Protein AF-A0A964BLC3-F1 (afdb_monomer)

InterPro domains:
  IPR001509 NAD-dependent epimerase/dehydratase [PF01370] (7-46)
  IPR036291 NAD(P)-binding domain superfamily [SSF51735] (6-41)

Secondary structure (DSSP, 8-state):
----EEEEEETTTSHHHHHHHHHHHHH-SEEEEEE--TT-----------HHHHHHHHHHHHHT------

Solvent-accessible surface area (backbone atoms only — not comparable to full-atom values): 4573 Å² total; per-residue (Å²): 134,82,80,63,49,71,46,80,35,73,57,28,87,40,82,62,29,41,52,51,52,48,56,43,56,76,63,67,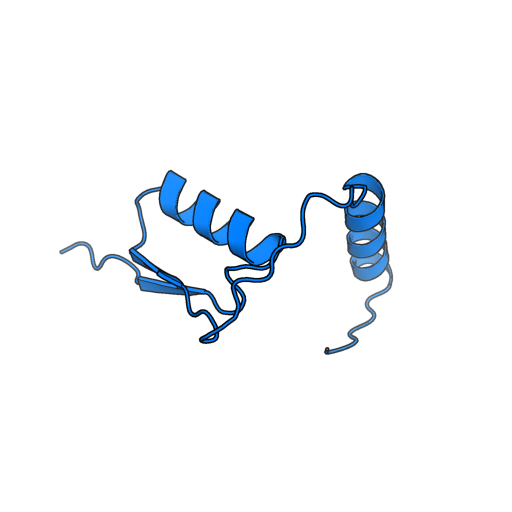67,43,48,78,45,70,50,73,63,88,84,68,82,70,94,72,76,91,73,89,72,60,65,65,58,54,50,51,52,52,51,50,43,64,75,63,71,66,87,75,92,127

Organism: NCBI:txid2874699

Mean predicted aligned error: 14.16 Å

Nearest PDB structures (foldseek):
  7oyb-assembly1_c1  TM=5.519E-01  e=1.866E+00  Danio rerio
  7qws-assembly1_c  TM=5.617E-01  e=2.141E+00  Oryctolagus cuniculus
  8btk-assembly1_Bc  TM=5.272E-01  e=1.866E+00  Oryctolagus cuniculus
  8ove-assembly1_Bg  TM=5.658E-01  e=5.609E+00  Trypanosoma brucei brucei
  8ssa-assembly1_B  TM=3.411E-01  e=3.235E+00  Rattus norvegicus

Structure (mmCIF, N/CA/C/O backbone):
data_AF-A0A964BLC3-F1
#
_entry.id   AF-A0A964BLC3-F1
#
loop_
_atom_site.group_PDB
_atom_site.id
_atom_site.type_symbol
_atom_site.label_atom_id
_atom_site.label_alt_id
_atom_site.label_comp_id
_atom_site.label_asym_id
_atom_site.label_entity_id
_atom_site.label_seq_id
_atom_site.pdbx_PDB_ins_code
_atom_site.Cartn_x
_atom_site.Cartn_y
_atom_site.Cartn_z
_atom_site.occupancy
_atom_site.B_iso_or_equiv
_atom_site.auth_seq_id
_atom_site.auth_comp_id
_atom_site.auth_asym_id
_atom_site.auth_atom_id
_atom_site.pdbx_PDB_model_num
ATOM 1 N N . MET A 1 1 ? -17.400 10.299 16.166 1.00 42.34 1 MET A N 1
ATOM 2 C CA . MET A 1 1 ? -17.110 10.094 14.735 1.00 42.34 1 MET A CA 1
ATOM 3 C C . MET A 1 1 ? -15.625 9.829 14.655 1.00 42.34 1 MET A C 1
ATOM 5 O O . MET A 1 1 ? -14.859 10.718 14.992 1.00 42.34 1 MET A O 1
ATOM 9 N N . THR A 1 2 ? -15.218 8.588 14.407 1.00 60.03 2 THR A N 1
ATOM 10 C CA . THR A 1 2 ? -13.794 8.262 14.286 1.00 60.03 2 THR A CA 1
ATOM 11 C C . THR A 1 2 ? -13.444 8.482 12.828 1.00 60.03 2 THR A C 1
ATOM 13 O O . THR A 1 2 ? -13.763 7.634 11.994 1.00 60.03 2 THR A O 1
ATOM 16 N N . ASP A 1 3 ? -12.894 9.651 12.510 1.00 69.75 3 ASP A N 1
ATOM 17 C CA . ASP A 1 3 ? -12.386 9.926 11.171 1.00 69.75 3 ASP A CA 1
ATOM 18 C C . ASP A 1 3 ? -11.280 8.909 10.893 1.00 69.75 3 ASP A C 1
ATOM 20 O O . ASP A 1 3 ? -10.183 8.981 11.452 1.00 69.75 3 ASP A O 1
ATOM 24 N N . LYS A 1 4 ? -11.604 7.879 10.105 1.00 70.88 4 LYS A N 1
ATOM 25 C CA . LYS A 1 4 ? -10.631 6.861 9.718 1.00 70.88 4 LYS A CA 1
ATOM 26 C C . LYS A 1 4 ? -9.544 7.559 8.915 1.00 70.88 4 LYS A C 1
ATOM 28 O O . LYS A 1 4 ? -9.801 8.095 7.836 1.00 70.88 4 LYS A O 1
ATOM 33 N N . ILE A 1 5 ? -8.331 7.557 9.455 1.00 85.44 5 ILE A N 1
ATOM 34 C CA . ILE A 1 5 ? -7.180 8.181 8.811 1.00 85.44 5 ILE A CA 1
ATOM 35 C C . ILE A 1 5 ? -6.961 7.462 7.481 1.00 85.44 5 ILE A C 1
ATOM 37 O O . ILE A 1 5 ? -6.770 6.247 7.444 1.00 85.44 5 ILE A O 1
ATOM 41 N N . THR A 1 6 ? -7.020 8.210 6.382 1.00 89.19 6 THR A N 1
ATOM 42 C CA . THR A 1 6 ? -6.744 7.666 5.052 1.00 89.19 6 THR A CA 1
ATOM 43 C C . THR A 1 6 ? -5.269 7.865 4.733 1.00 89.19 6 THR A C 1
ATOM 45 O O . THR A 1 6 ? -4.779 8.993 4.727 1.00 89.19 6 THR A O 1
ATOM 48 N N . VAL A 1 7 ? -4.554 6.776 4.456 1.00 87.81 7 VAL A N 1
ATOM 49 C CA . VAL A 1 7 ? -3.120 6.791 4.144 1.00 87.81 7 VAL A CA 1
ATOM 50 C C . VAL A 1 7 ? -2.916 6.409 2.683 1.00 87.81 7 VAL A C 1
ATOM 52 O O . VAL A 1 7 ? -3.270 5.307 2.265 1.00 87.81 7 VAL A O 1
ATOM 55 N N . LEU A 1 8 ? -2.319 7.316 1.905 1.00 89.19 8 LEU A N 1
ATOM 56 C CA . LEU A 1 8 ? -1.919 7.063 0.522 1.00 89.19 8 LEU A CA 1
ATOM 57 C C . LEU A 1 8 ? -0.464 6.581 0.476 1.00 89.19 8 LEU A C 1
ATOM 59 O O . LEU A 1 8 ? 0.446 7.304 0.878 1.00 89.19 8 LEU A O 1
ATOM 63 N N . VAL A 1 9 ? -0.235 5.381 -0.053 1.00 86.31 9 VAL A N 1
ATOM 64 C CA . VAL A 1 9 ? 1.102 4.798 -0.215 1.00 86.31 9 VAL A CA 1
ATOM 65 C C . VAL A 1 9 ? 1.514 4.830 -1.685 1.00 86.31 9 VAL A C 1
ATOM 67 O O . VAL A 1 9 ? 0.920 4.156 -2.53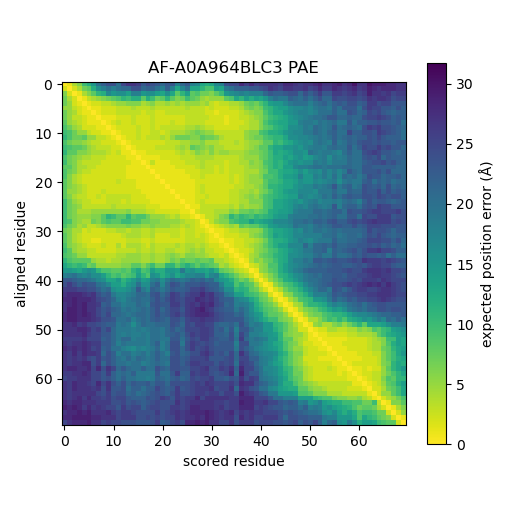4 1.00 86.31 9 VAL A O 1
ATOM 70 N N . LEU A 1 10 ? 2.568 5.594 -1.976 1.00 86.00 10 LEU A N 1
ATOM 71 C CA . LEU A 1 10 ? 3.259 5.604 -3.266 1.00 86.00 10 LEU A CA 1
ATOM 72 C C . LEU A 1 10 ? 4.335 4.510 -3.282 1.00 86.00 10 LEU A C 1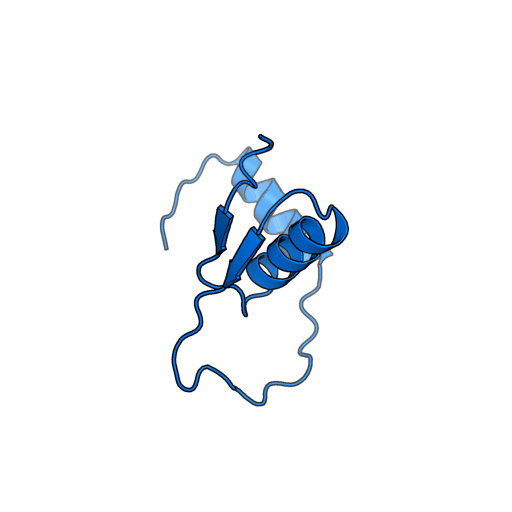
ATOM 74 O O . LEU A 1 10 ? 4.998 4.277 -2.274 1.00 86.00 10 LEU A O 1
ATOM 78 N N . GLY A 1 11 ? 4.512 3.819 -4.412 1.00 83.19 11 GLY A N 1
ATOM 79 C CA . GLY A 1 11 ? 5.491 2.723 -4.500 1.00 83.19 11 GLY A CA 1
ATOM 80 C C . GLY A 1 11 ? 5.109 1.494 -3.664 1.00 83.19 11 GLY A C 1
ATOM 81 O O . GLY A 1 11 ? 5.976 0.752 -3.206 1.00 83.19 11 GLY A O 1
ATOM 82 N N . SER A 1 12 ? 3.806 1.279 -3.470 1.00 82.19 12 SER A N 1
ATOM 83 C CA . SER A 1 12 ? 3.223 0.175 -2.692 1.00 82.19 12 SER A CA 1
ATOM 84 C C . 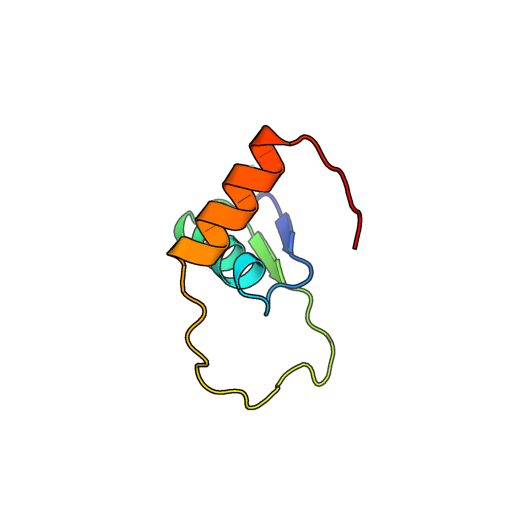SER A 1 12 ? 3.664 -1.225 -3.142 1.00 82.19 12 SER A C 1
ATOM 86 O O . SER A 1 12 ? 3.676 -2.150 -2.337 1.00 82.19 12 SER A O 1
ATOM 88 N N . THR A 1 13 ? 4.072 -1.380 -4.402 1.00 83.00 13 THR A N 1
ATOM 89 C CA . THR A 1 13 ? 4.564 -2.641 -4.980 1.00 83.00 13 THR A CA 1
ATOM 90 C C . THR A 1 13 ? 6.037 -2.931 -4.677 1.00 83.00 13 THR A C 1
ATOM 92 O O . THR A 1 13 ? 6.495 -4.045 -4.912 1.00 83.00 13 THR A O 1
ATOM 95 N N . GLY A 1 14 ? 6.793 -1.963 -4.149 1.00 81.44 14 GLY A N 1
ATOM 96 C CA . GLY A 1 14 ? 8.177 -2.173 -3.720 1.00 81.44 14 GLY A CA 1
ATOM 97 C C . GLY A 1 14 ? 8.276 -2.911 -2.380 1.00 81.44 14 GLY A C 1
ATOM 98 O O . GLY A 1 14 ? 7.318 -2.975 -1.613 1.00 81.44 14 GLY A O 1
ATOM 99 N N . MET A 1 15 ? 9.468 -3.415 -2.046 1.00 83.31 15 MET A N 1
ATOM 100 C CA . MET A 1 15 ? 9.714 -4.201 -0.824 1.00 83.31 15 MET A CA 1
ATOM 101 C C . MET A 1 15 ? 9.261 -3.497 0.469 1.00 83.31 15 MET A C 1
ATOM 103 O O . MET A 1 15 ? 8.687 -4.130 1.355 1.00 83.31 15 MET A O 1
ATOM 107 N N . LEU A 1 16 ? 9.516 -2.190 0.590 1.00 85.19 16 LEU A N 1
ATOM 108 C CA . LEU A 1 16 ? 9.109 -1.401 1.757 1.00 85.19 16 LEU A CA 1
ATOM 109 C C . LEU A 1 16 ? 7.633 -1.005 1.691 1.00 85.19 16 LEU A C 1
ATOM 111 O O . LEU A 1 16 ? 6.932 -1.122 2.694 1.00 85.19 16 LEU A O 1
ATOM 115 N N . GLY A 1 17 ? 7.153 -0.604 0.510 1.00 84.44 17 GLY A N 1
ATOM 116 C CA . GLY A 1 17 ? 5.751 -0.250 0.290 1.00 84.44 17 GLY A CA 1
ATOM 117 C C . GLY A 1 17 ? 4.810 -1.391 0.671 1.00 84.44 17 GLY A C 1
ATOM 118 O O . GLY A 1 17 ? 3.856 -1.171 1.412 1.00 84.44 17 GLY A O 1
ATOM 119 N N . ALA A 1 18 ? 5.146 -2.623 0.284 1.00 87.88 18 ALA A N 1
ATOM 120 C CA . ALA A 1 18 ? 4.358 -3.807 0.606 1.00 87.88 18 ALA A CA 1
ATOM 121 C C . ALA A 1 18 ? 4.326 -4.098 2.117 1.00 87.88 18 ALA A C 1
ATOM 123 O O . ALA A 1 18 ? 3.269 -4.415 2.662 1.00 87.88 18 ALA A O 1
ATOM 124 N N . LYS A 1 19 ? 5.461 -3.950 2.820 1.00 88.81 19 LYS A N 1
ATOM 125 C CA . LYS A 1 19 ? 5.530 -4.135 4.282 1.00 88.81 19 LYS A CA 1
ATOM 126 C C . LYS A 1 19 ? 4.728 -3.073 5.036 1.00 88.81 19 LYS A C 1
ATOM 128 O O . LYS A 1 19 ? 4.057 -3.407 6.007 1.00 88.81 19 LYS A O 1
ATOM 133 N N . ILE A 1 20 ? 4.778 -1.821 4.584 1.00 88.00 20 ILE A N 1
ATOM 134 C CA . ILE A 1 20 ? 4.030 -0.710 5.188 1.00 88.00 20 ILE A CA 1
ATOM 135 C C . ILE A 1 20 ? 2.529 -0.903 4.976 1.00 88.00 20 ILE A C 1
ATOM 137 O O . ILE A 1 20 ? 1.770 -0.825 5.937 1.00 88.00 20 ILE A O 1
ATOM 141 N N . VAL A 1 21 ? 2.103 -1.217 3.748 1.00 89.06 21 VAL A N 1
ATOM 142 C CA . VAL A 1 21 ? 0.694 -1.513 3.444 1.00 89.06 21 VAL A CA 1
ATOM 143 C C . VAL A 1 21 ? 0.200 -2.675 4.300 1.00 89.06 21 VAL A C 1
ATOM 145 O O . VAL A 1 21 ? -0.846 -2.556 4.928 1.00 89.06 21 VAL A O 1
ATOM 148 N N . LYS A 1 22 ? 0.980 -3.759 4.401 1.00 88.88 22 LYS A N 1
ATOM 149 C CA . LYS A 1 22 ? 0.640 -4.901 5.254 1.00 88.88 22 LYS A CA 1
ATOM 150 C C . LYS A 1 22 ? 0.482 -4.494 6.722 1.00 88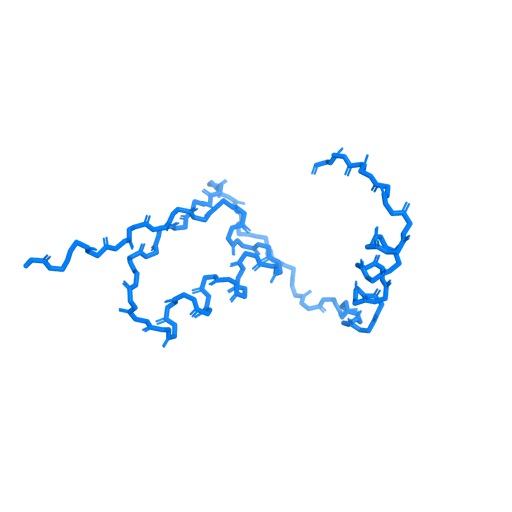.88 22 LYS A C 1
ATOM 152 O O . LYS A 1 22 ? -0.549 -4.774 7.312 1.00 88.88 22 LYS A O 1
ATOM 157 N N . ALA A 1 23 ? 1.451 -3.775 7.287 1.00 89.31 23 ALA A N 1
ATOM 158 C CA . ALA A 1 23 ? 1.393 -3.341 8.683 1.00 89.31 23 ALA A CA 1
ATOM 159 C C . ALA A 1 23 ? 0.215 -2.393 8.973 1.00 89.31 23 ALA A C 1
ATOM 161 O O . ALA A 1 23 ? -0.345 -2.429 10.066 1.00 89.31 23 ALA A O 1
ATOM 162 N N . LEU A 1 24 ? -0.158 -1.538 8.017 1.00 87.25 24 LEU A N 1
ATOM 163 C CA . LEU A 1 24 ? -1.305 -0.639 8.153 1.00 87.25 24 LEU A CA 1
ATOM 164 C C . LEU A 1 24 ? -2.639 -1.392 8.072 1.00 87.25 24 LEU A C 1
ATOM 166 O O . LEU A 1 24 ? -3.554 -1.079 8.830 1.00 87.25 24 LEU A O 1
ATOM 170 N N . LEU A 1 25 ? -2.733 -2.403 7.204 1.00 87.12 25 LEU A N 1
ATOM 171 C CA . LEU A 1 25 ? -3.907 -3.272 7.114 1.00 87.12 25 LEU A CA 1
ATOM 172 C C . LEU A 1 25 ? -4.058 -4.158 8.356 1.00 87.12 25 LEU A C 1
ATOM 174 O O . LEU A 1 25 ? -5.159 -4.248 8.892 1.00 87.12 25 LEU A O 1
ATOM 178 N N . ASP A 1 26 ? -2.962 -4.740 8.853 1.00 91.00 26 ASP A N 1
ATOM 179 C CA . ASP A 1 26 ? -2.955 -5.600 10.047 1.00 91.00 26 ASP A CA 1
ATOM 180 C C . ASP A 1 26 ? -3.431 -4.844 11.304 1.00 91.00 26 ASP A C 1
ATOM 182 O O . ASP A 1 26 ? -4.027 -5.437 12.201 1.00 91.00 26 ASP A O 1
ATOM 186 N N . LYS A 1 27 ? -3.203 -3.525 11.368 1.00 86.38 27 LYS A N 1
ATOM 187 C CA . LYS A 1 27 ? -3.665 -2.673 12.474 1.00 86.38 27 LYS A CA 1
ATOM 188 C C . LYS A 1 27 ? -5.144 -2.290 12.377 1.00 86.38 27 LYS A C 1
ATOM 190 O O . LYS A 1 27 ? -5.738 -1.971 13.397 1.00 86.38 27 LYS A O 1
ATOM 195 N N . GLY A 1 28 ? -5.748 -2.284 11.185 1.00 82.62 28 GLY A N 1
ATOM 196 C CA . GLY A 1 28 ? -7.181 -2.002 10.990 1.00 82.62 28 GLY A CA 1
ATOM 197 C C . GLY A 1 28 ? -7.652 -0.578 11.340 1.00 82.62 28 GLY A C 1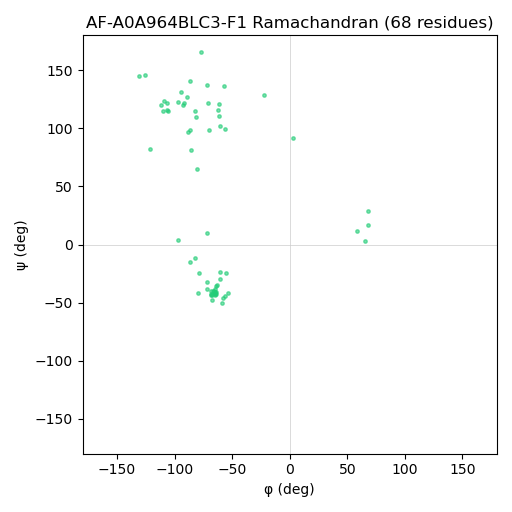
ATOM 198 O O . GLY A 1 28 ? -8.842 -0.281 11.234 1.00 82.62 28 GLY A O 1
ATOM 199 N N . GLU A 1 29 ? -6.741 0.309 11.738 1.00 77.62 29 GLU A N 1
ATOM 200 C CA . GLU A 1 29 ? -7.038 1.674 12.198 1.00 77.62 29 GLU A CA 1
ATOM 201 C C . GLU A 1 29 ? -7.120 2.704 11.058 1.00 77.62 29 GLU A C 1
ATOM 203 O O . GLU A 1 29 ? -7.646 3.801 11.251 1.00 77.62 29 GLU A O 1
ATOM 208 N N . ALA A 1 30 ? -6.622 2.364 9.864 1.00 83.75 30 ALA A N 1
ATOM 209 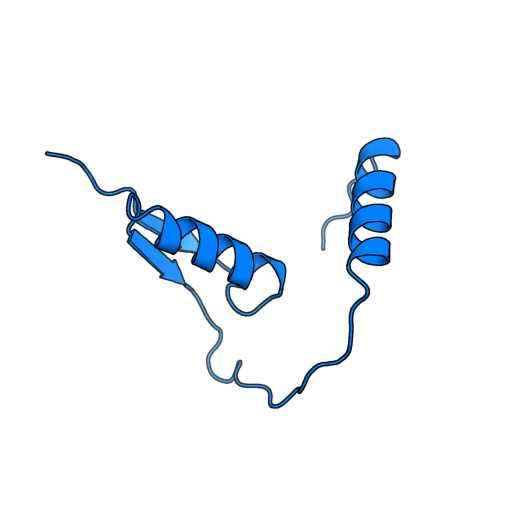C CA . ALA A 1 30 ? -6.494 3.284 8.736 1.00 83.75 30 ALA A CA 1
ATOM 210 C C . ALA A 1 30 ? -7.069 2.708 7.433 1.00 83.75 30 ALA A C 1
ATOM 212 O O . ALA A 1 30 ? -6.951 1.515 7.151 1.00 83.75 30 ALA A O 1
ATOM 213 N N . GLU A 1 31 ? -7.655 3.575 6.604 1.00 86.56 31 GLU A N 1
ATOM 214 C CA . GLU A 1 31 ? -8.011 3.244 5.222 1.00 86.56 31 GLU A CA 1
ATOM 215 C C . GLU A 1 31 ? -6.764 3.408 4.346 1.00 86.56 31 GLU A C 1
ATOM 217 O O . GLU A 1 31 ? -6.235 4.509 4.195 1.00 86.56 31 GLU A O 1
ATOM 222 N N . VAL A 1 32 ? -6.268 2.314 3.771 1.00 88.44 32 VAL A N 1
ATOM 223 C CA . VAL A 1 32 ? -5.043 2.339 2.963 1.00 88.44 32 VAL A CA 1
ATOM 224 C C . VAL A 1 32 ? -5.396 2.431 1.483 1.00 88.44 32 VAL A C 1
ATOM 226 O O . VAL A 1 32 ? -6.062 1.552 0.939 1.00 88.44 32 VAL A O 1
ATOM 229 N N . ARG A 1 33 ? -4.895 3.467 0.807 1.00 89.44 33 ARG A N 1
ATOM 230 C CA . ARG A 1 33 ? -4.958 3.610 -0.652 1.00 89.44 33 ARG A CA 1
ATOM 231 C C . ARG A 1 33 ? -3.564 3.428 -1.227 1.00 89.44 33 ARG A C 1
ATOM 233 O O . ARG A 1 33 ? -2.631 4.127 -0.851 1.00 89.44 33 ARG A O 1
ATOM 240 N N . ALA A 1 34 ? -3.406 2.482 -2.138 1.00 87.81 34 ALA A N 1
ATOM 241 C CA . ALA A 1 34 ? -2.131 2.182 -2.771 1.00 87.81 34 ALA A CA 1
ATOM 242 C C . ALA A 1 34 ? -2.141 2.701 -4.211 1.00 87.81 34 ALA A C 1
ATOM 244 O O . ALA A 1 34 ? -2.985 2.298 -5.009 1.00 87.81 34 ALA A O 1
ATOM 245 N N . MET A 1 35 ? -1.202 3.584 -4.555 1.00 83.88 35 MET A N 1
ATOM 246 C CA . MET A 1 35 ? -1.019 4.012 -5.941 1.00 83.88 35 MET A CA 1
ATOM 247 C C . MET A 1 35 ? -0.039 3.066 -6.631 1.00 83.88 35 MET A C 1
ATOM 249 O O . MET A 1 35 ? 1.077 2.848 -6.146 1.00 83.88 35 MET A O 1
ATOM 253 N N . ILE A 1 36 ? -0.457 2.523 -7.772 1.00 85.00 36 ILE A N 1
ATOM 254 C CA . ILE A 1 36 ? 0.364 1.673 -8.635 1.00 85.00 36 ILE A CA 1
ATOM 255 C C . ILE A 1 36 ? 0.374 2.241 -10.050 1.00 85.00 36 ILE A C 1
ATOM 257 O O . ILE A 1 36 ? -0.617 2.810 -10.508 1.00 85.00 36 ILE A O 1
ATOM 261 N N . ARG A 1 37 ? 1.504 2.100 -10.749 1.00 80.44 37 ARG A N 1
ATOM 262 C CA . ARG A 1 37 ? 1.571 2.470 -12.166 1.00 80.44 37 ARG A CA 1
ATOM 263 C C . ARG A 1 37 ? 0.778 1.445 -12.990 1.00 80.44 37 ARG A C 1
ATOM 265 O O . ARG A 1 37 ? 0.933 0.245 -12.738 1.00 80.44 37 ARG A O 1
ATOM 272 N N . PRO A 1 38 ? -0.026 1.871 -13.980 1.00 70.06 38 PRO A N 1
ATOM 273 C CA . PRO A 1 38 ? -0.581 0.939 -14.958 1.00 70.06 38 PRO A CA 1
ATOM 274 C C . PRO A 1 38 ? 0.583 0.202 -15.648 1.00 70.06 38 PRO A C 1
ATOM 276 O O . PRO A 1 38 ? 1.608 0.816 -15.933 1.00 70.06 38 PRO A O 1
ATOM 279 N N . ASN A 1 39 ? 0.465 -1.117 -15.837 1.00 65.81 39 ASN A N 1
ATOM 280 C CA . ASN A 1 39 ? 1.539 -2.036 -16.271 1.00 65.81 39 ASN A CA 1
ATOM 281 C C . ASN A 1 39 ? 2.701 -2.290 -15.284 1.00 65.81 39 ASN A C 1
ATOM 283 O O . ASN A 1 39 ? 3.711 -2.863 -15.675 1.00 65.81 39 ASN A O 1
ATOM 287 N N . SER A 1 40 ? 2.568 -1.983 -13.989 1.00 60.50 40 SER A N 1
ATOM 288 C CA . SER A 1 40 ? 3.559 -2.385 -12.966 1.00 60.50 40 SER A CA 1
ATOM 289 C C . SER A 1 40 ? 3.558 -3.894 -12.627 1.00 60.50 40 SER A C 1
ATOM 291 O O . SER A 1 40 ? 4.176 -4.291 -11.638 1.00 60.50 40 SER A O 1
ATOM 293 N N . TYR A 1 41 ? 2.850 -4.733 -13.387 1.00 55.28 41 TYR A N 1
ATOM 294 C CA . TYR A 1 41 ? 2.818 -6.179 -13.168 1.00 55.28 41 TYR A CA 1
ATOM 295 C C . TYR A 1 41 ? 4.003 -6.827 -13.892 1.00 55.28 41 TYR A C 1
ATOM 297 O O . TYR A 1 41 ? 3.865 -7.309 -15.014 1.00 55.28 41 TYR A O 1
ATOM 305 N N . ASP A 1 42 ? 5.177 -6.782 -13.262 1.00 53.19 42 ASP A N 1
ATOM 306 C CA . ASP A 1 42 ? 6.373 -7.444 -13.777 1.00 53.19 42 ASP A CA 1
ATOM 307 C C . ASP A 1 42 ? 6.528 -8.842 -13.161 1.00 53.19 42 ASP A C 1
ATOM 309 O O . ASP A 1 42 ? 6.396 -9.042 -11.949 1.00 53.19 42 ASP A O 1
ATOM 313 N N . LYS A 1 43 ? 6.760 -9.827 -14.029 1.00 50.03 43 LYS A N 1
ATOM 314 C CA . LYS A 1 43 ? 6.893 -11.252 -13.709 1.00 50.03 43 LYS A CA 1
ATOM 315 C C . LYS A 1 43 ? 8.302 -11.529 -13.187 1.00 50.03 43 LYS A C 1
ATOM 317 O O . LYS A 1 43 ? 9.036 -12.297 -13.800 1.00 50.03 43 LYS A O 1
ATOM 322 N N . THR A 1 44 ? 8.679 -10.971 -12.043 1.00 48.06 44 THR A N 1
ATOM 323 C CA . THR A 1 44 ? 10.013 -11.232 -11.476 1.00 48.06 44 THR A CA 1
ATOM 324 C C . THR A 1 44 ? 9.887 -11.839 -10.092 1.00 48.06 44 THR A C 1
ATOM 326 O O . THR A 1 44 ? 9.885 -11.201 -9.043 1.00 48.06 44 THR A O 1
ATOM 329 N N . ARG A 1 45 ? 9.677 -13.150 -10.171 1.00 46.34 45 ARG A N 1
ATOM 330 C CA . ARG A 1 45 ? 10.100 -14.191 -9.243 1.00 46.34 45 ARG A CA 1
ATOM 331 C C . ARG A 1 45 ? 11.297 -13.757 -8.378 1.00 46.34 45 ARG A C 1
ATOM 333 O O . ARG A 1 45 ? 12.303 -13.313 -8.901 1.00 46.34 45 ARG A O 1
ATOM 340 N N . GLN A 1 46 ? 11.120 -13.930 -7.068 1.00 48.94 46 GLN A N 1
ATOM 341 C CA . GLN A 1 46 ? 12.123 -14.165 -6.020 1.00 48.94 46 GLN A CA 1
ATOM 342 C C . GLN A 1 46 ? 13.594 -14.149 -6.465 1.00 48.94 46 GLN A C 1
ATOM 344 O O . GLN A 1 46 ? 14.163 -15.209 -6.710 1.00 48.94 46 GLN A O 1
ATOM 349 N N . ASP A 1 47 ? 14.231 -12.985 -6.401 1.00 42.72 47 ASP A N 1
ATOM 350 C CA . ASP A 1 47 ? 15.679 -12.922 -6.236 1.00 42.72 47 ASP A CA 1
ATOM 351 C C . ASP A 1 47 ? 15.950 -12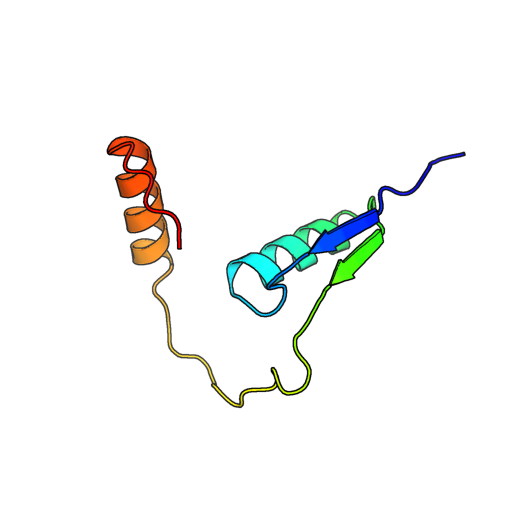.502 -4.793 1.00 42.72 47 ASP A C 1
ATOM 353 O O . ASP A 1 47 ? 15.521 -11.440 -4.331 1.00 42.72 47 ASP A O 1
ATOM 357 N N . GLY A 1 48 ? 16.569 -13.415 -4.044 1.00 47.09 48 GLY A N 1
ATOM 358 C CA . GLY A 1 48 ? 16.887 -13.260 -2.634 1.00 47.09 48 GLY A CA 1
ATOM 359 C C . GLY A 1 48 ? 17.729 -12.014 -2.388 1.00 47.09 48 GLY A C 1
ATOM 360 O O . GLY A 1 48 ? 18.943 -12.028 -2.554 1.00 47.09 48 GLY A O 1
ATOM 361 N N . PHE A 1 49 ? 17.077 -10.943 -1.948 1.00 53.00 49 PHE A N 1
ATOM 362 C CA . PHE A 1 49 ? 17.745 -9.822 -1.310 1.00 53.00 49 PHE A CA 1
ATOM 363 C C . PHE A 1 49 ? 17.972 -10.189 0.154 1.00 53.00 49 PHE A C 1
ATOM 365 O O . PHE A 1 49 ? 17.018 -10.293 0.931 1.00 53.00 49 PHE A O 1
ATOM 372 N N . ASP A 1 50 ? 19.231 -10.411 0.522 1.00 53.34 50 ASP A N 1
ATOM 373 C CA . ASP A 1 50 ? 19.618 -10.695 1.897 1.00 53.34 50 ASP A CA 1
ATOM 374 C C . ASP A 1 50 ? 19.248 -9.497 2.794 1.00 53.34 50 ASP A C 1
ATOM 376 O O . ASP A 1 50 ? 19.802 -8.396 2.696 1.00 53.34 50 ASP A O 1
ATOM 380 N N . MET A 1 51 ? 18.248 -9.704 3.655 1.00 55.75 51 MET A N 1
ATOM 381 C CA . MET A 1 51 ? 17.731 -8.691 4.578 1.00 55.75 51 MET A CA 1
ATOM 382 C C . MET A 1 51 ? 18.808 -8.193 5.551 1.00 55.75 51 MET A C 1
ATOM 384 O O . MET A 1 51 ? 18.692 -7.064 6.038 1.00 55.75 51 MET A O 1
ATOM 388 N N . ALA A 1 52 ? 19.862 -8.975 5.813 1.00 62.09 52 ALA A N 1
ATOM 389 C CA . ALA A 1 52 ? 20.982 -8.533 6.632 1.00 62.09 52 ALA A CA 1
ATOM 390 C C . ALA A 1 52 ? 21.770 -7.431 5.916 1.00 62.09 52 ALA A C 1
ATOM 392 O O . ALA A 1 52 ? 22.061 -6.404 6.524 1.00 62.09 52 ALA A O 1
ATOM 393 N N . VAL A 1 53 ? 22.022 -7.574 4.612 1.00 66.00 53 VAL A N 1
ATOM 394 C CA . VAL A 1 53 ? 22.736 -6.565 3.812 1.00 66.00 53 VAL A CA 1
ATOM 395 C C . VAL A 1 53 ? 21.933 -5.268 3.736 1.00 66.00 53 VAL A C 1
ATOM 397 O O . VAL A 1 53 ? 22.485 -4.189 3.945 1.00 66.00 53 VAL A O 1
ATOM 400 N N . LEU A 1 54 ? 20.617 -5.349 3.519 1.00 60.78 54 LEU A N 1
ATOM 401 C CA . LEU A 1 54 ? 19.766 -4.156 3.475 1.00 60.78 54 LEU A CA 1
ATOM 402 C C . LEU A 1 54 ? 19.718 -3.442 4.838 1.00 60.78 54 LEU A C 1
ATOM 404 O O . LEU A 1 54 ? 19.813 -2.216 4.894 1.00 60.78 54 LEU A O 1
ATOM 408 N N . THR A 1 55 ? 19.626 -4.202 5.933 1.00 69.19 55 THR A N 1
ATOM 409 C CA . THR A 1 55 ? 19.650 -3.655 7.300 1.00 69.19 55 THR A CA 1
ATOM 410 C C . THR A 1 55 ? 20.992 -2.990 7.601 1.00 69.19 55 THR A C 1
ATOM 412 O O . THR A 1 55 ? 21.012 -1.874 8.114 1.00 69.19 55 THR A O 1
ATOM 415 N N . TRP A 1 56 ? 22.107 -3.610 7.207 1.00 66.06 56 TRP A N 1
ATOM 416 C CA . TRP A 1 56 ? 23.449 -3.040 7.350 1.00 66.06 56 TRP A CA 1
ATOM 417 C C . TRP A 1 56 ? 23.643 -1.767 6.524 1.00 66.06 56 TRP A C 1
ATOM 419 O O . TRP A 1 56 ? 24.198 -0.795 7.029 1.00 66.06 56 TRP A O 1
ATOM 429 N N . VAL A 1 57 ? 23.141 -1.722 5.288 1.00 69.94 57 VAL A N 1
ATOM 430 C CA . VAL A 1 57 ? 23.212 -0.524 4.436 1.00 69.94 57 VAL A CA 1
ATOM 431 C C . VAL A 1 57 ? 22.369 0.617 5.008 1.00 69.94 57 VAL A C 1
ATOM 433 O O . VAL A 1 57 ? 22.808 1.766 4.994 1.00 69.94 57 VAL A O 1
ATOM 436 N N . ILE A 1 58 ? 21.177 0.328 5.540 1.00 71.50 58 ILE A N 1
ATOM 437 C CA . ILE A 1 58 ? 20.329 1.335 6.197 1.00 71.50 58 ILE A CA 1
ATOM 438 C C . ILE A 1 58 ? 20.984 1.829 7.496 1.00 71.50 58 ILE A C 1
ATOM 440 O O . ILE A 1 58 ? 21.025 3.034 7.738 1.00 71.50 58 ILE A O 1
ATOM 444 N N . PHE A 1 59 ? 21.543 0.927 8.303 1.00 67.94 59 PHE A N 1
ATOM 445 C CA . PHE A 1 59 ? 22.221 1.265 9.556 1.00 67.94 59 PHE A CA 1
ATOM 446 C C . PHE A 1 59 ? 23.492 2.096 9.321 1.00 67.94 59 PHE A C 1
ATOM 448 O O . PHE A 1 59 ? 23.703 3.114 9.981 1.00 67.94 59 PHE A O 1
ATOM 455 N N . LEU A 1 60 ? 24.293 1.742 8.312 1.00 66.12 60 LEU A N 1
ATOM 456 C CA . LEU A 1 60 ? 25.466 2.517 7.909 1.00 66.12 60 LEU A CA 1
ATOM 457 C C . LEU A 1 60 ? 25.071 3.902 7.375 1.00 66.12 60 LEU A C 1
ATOM 459 O O . LEU A 1 60 ? 25.728 4.891 7.698 1.00 66.12 60 LEU A O 1
ATOM 463 N N . LYS A 1 61 ? 23.967 4.004 6.621 1.00 66.00 61 LYS A N 1
ATOM 464 C CA . LYS A 1 61 ? 23.401 5.290 6.174 1.00 66.00 61 LYS A CA 1
ATOM 465 C C . LYS A 1 61 ? 22.923 6.163 7.339 1.00 66.00 61 LYS A C 1
ATOM 467 O O . LYS A 1 61 ? 23.085 7.378 7.276 1.00 66.00 61 LYS A O 1
ATOM 472 N N . PHE A 1 62 ? 22.382 5.563 8.402 1.00 64.62 62 PHE A N 1
ATOM 473 C CA . PHE A 1 62 ? 21.983 6.282 9.616 1.00 64.62 62 PHE A CA 1
ATOM 474 C C . PHE A 1 62 ? 23.195 6.818 10.393 1.00 64.62 62 PHE A C 1
ATOM 476 O O . PHE A 1 62 ? 23.180 7.960 10.840 1.00 64.62 62 PHE A O 1
ATOM 483 N N . LEU A 1 63 ? 24.276 6.036 10.484 1.00 64.50 63 LEU A N 1
ATOM 484 C CA . LEU A 1 63 ? 25.515 6.448 11.156 1.00 64.50 63 LEU A CA 1
ATOM 485 C C . LEU A 1 63 ? 26.314 7.507 10.384 1.00 64.50 63 LEU A C 1
ATOM 487 O O . LEU A 1 63 ? 26.974 8.340 10.996 1.00 64.50 63 LEU A O 1
ATOM 491 N N . THR A 1 64 ? 26.266 7.489 9.051 1.00 66.19 64 THR A N 1
ATOM 492 C CA . THR A 1 64 ? 27.089 8.374 8.206 1.00 66.19 64 THR A CA 1
ATOM 493 C C . THR A 1 64 ? 26.373 9.639 7.728 1.00 66.19 64 THR A C 1
ATOM 495 O O . THR A 1 64 ? 26.952 10.410 6.963 1.00 66.19 64 THR A O 1
ATOM 498 N N . GLY A 1 65 ? 25.125 9.881 8.155 1.00 55.56 65 GLY A N 1
ATOM 499 C CA . GLY A 1 65 ? 24.402 11.146 7.936 1.00 55.56 65 GLY A CA 1
ATOM 500 C C . GLY A 1 65 ? 24.222 11.569 6.469 1.00 55.56 65 GLY A C 1
ATOM 501 O O . GLY A 1 65 ? 23.832 12.703 6.191 1.00 55.56 65 GLY A O 1
ATOM 502 N N . SER A 1 66 ? 24.511 10.685 5.512 1.00 53.78 66 SER A N 1
ATOM 503 C CA . SER A 1 66 ? 24.616 11.049 4.101 1.00 53.78 66 SER A CA 1
ATOM 504 C C . SER A 1 66 ? 23.249 10.989 3.420 1.00 53.78 66 SER A C 1
ATOM 506 O O . SER A 1 66 ? 22.765 9.932 3.015 1.00 53.78 66 SER A O 1
ATOM 508 N N . ARG A 1 67 ? 22.620 12.163 3.296 1.00 53.31 67 ARG A N 1
ATOM 509 C CA . ARG A 1 67 ? 21.431 12.415 2.470 1.00 53.31 67 ARG A CA 1
ATOM 510 C C . ARG A 1 67 ? 21.808 12.360 0.987 1.00 53.31 67 ARG A C 1
ATOM 512 O O . ARG A 1 67 ? 22.251 13.359 0.435 1.00 53.31 67 ARG A O 1
ATOM 519 N N . PHE A 1 68 ? 21.566 11.229 0.331 1.00 45.34 68 PHE A N 1
ATOM 520 C CA . PHE A 1 68 ? 21.374 11.207 -1.121 1.00 45.34 68 PHE A CA 1
ATOM 521 C C . PHE A 1 68 ? 19.908 10.903 -1.426 1.00 45.34 68 PHE A C 1
ATOM 523 O O . PHE A 1 68 ? 19.391 9.843 -1.078 1.00 45.34 68 PHE A O 1
ATOM 530 N N . PHE A 1 69 ? 19.254 11.900 -2.019 1.00 39.25 69 PHE A N 1
ATOM 531 C CA . PHE A 1 69 ? 17.927 11.835 -2.616 1.00 39.25 69 PHE A CA 1
ATOM 532 C C . PHE A 1 69 ? 18.035 11.010 -3.909 1.00 39.25 69 PHE A C 1
ATOM 534 O O . PHE A 1 69 ? 18.816 11.374 -4.788 1.00 39.25 69 PHE A O 1
ATOM 541 N N . VAL A 1 70 ? 17.273 9.922 -4.011 1.00 36.75 70 VAL A N 1
ATOM 542 C CA . VAL A 1 70 ? 16.831 9.321 -5.280 1.00 36.75 70 VAL A CA 1
ATOM 543 C C . VAL A 1 70 ? 15.353 9.020 -5.127 1.00 36.75 70 VAL A C 1
ATOM 545 O O . VAL A 1 70 ? 14.998 8.449 -4.070 1.00 36.75 70 VAL A O 1
#

pLDDT: mean 7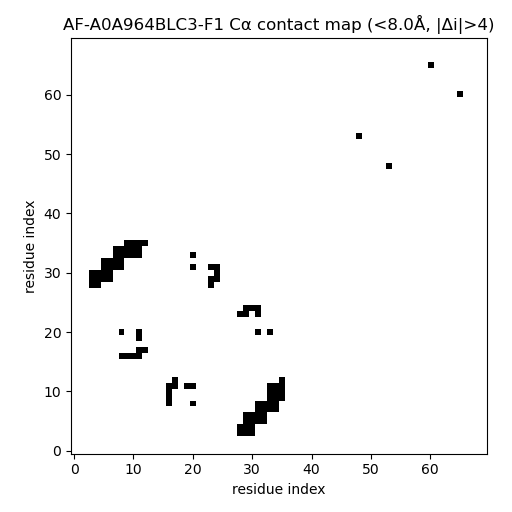1.06, std 15.9, range [36.75, 91.0]

Foldseek 3Di:
DLPAAEDEQEPCVDPVNVVVQVVVVVVVRHHYHYDDDVVPPDPDPDDDDPVVVVVVVVVVCVVVVDDDDD

Sequence (70 aa):
MTDKITVLVLGSTGMLGAKIVKALLDKGEAEVRAMIRPNSYDKTRQDGFDMAVLTWVIFLKFLTGSRFFV

Radius of gyration: 15.58 Å; Cα contacts (8 Å, |Δi|>4): 51; chains: 1; bounding box: 44×27×31 Å